Protein AF-A0A9D8IKM2-F1 (afdb_monomer)

Secondary structure (DSSP, 8-state):
----TT-SSPPPPSPSPEEETTEEE--HHHHHHHHHHH--HHHHHHHHHHHHTTSS-TTSGGGS-HHHHHHHHHHHH-TT-

Radius of gyration: 12.85 Å; Cα contacts (8 Å, |Δi|>4): 73; chains: 1; bounding box: 31×30×32 Å

Solvent-accessible surface area (backbone atoms only — not comparable to full-atom values): 5039 Å² total; per-residue (Å²): 136,86,77,61,96,83,39,88,55,80,70,70,68,75,68,77,62,42,81,54,100,91,38,82,40,66,48,66,69,59,51,51,48,42,28,48,39,65,57,44,72,72,33,46,50,53,51,49,52,37,35,76,73,64,79,44,60,93,82,49,37,87,78,42,66,69,71,37,17,52,50,49,47,47,45,72,79,43,77,88,116

Sequence (81 aa):
MLFKADDPEANPEVMPVEEVDGFHTLSLERLVRMKLNSFRLEDRVQALDMIGVGLVDASRPGRFPGVLADRLRSLLDNPGQ

Structure (mmCIF, N/CA/C/O backbone):
data_AF-A0A9D8IKM2-F1
#
_entry.id   AF-A0A9D8IKM2-F1
#
loop_
_atom_site.group_PDB
_atom_site.id
_atom_site.type_symbol
_atom_site.label_atom_id
_atom_site.label_alt_id
_atom_site.label_comp_id
_atom_site.label_asym_id
_atom_site.label_entity_id
_atom_site.label_seq_id
_atom_site.pdbx_PDB_ins_code
_atom_site.Cartn_x
_atom_site.Cartn_y
_atom_site.Cartn_z
_atom_site.occupancy
_atom_site.B_iso_or_equiv
_atom_site.auth_seq_id
_atom_site.auth_comp_id
_atom_site.auth_asym_id
_atom_site.auth_atom_id
_atom_site.pdbx_PDB_model_num
ATOM 1 N N . MET A 1 1 ? 16.602 6.002 -14.435 1.00 44.75 1 MET A N 1
ATOM 2 C CA . MET A 1 1 ? 16.083 5.054 -13.428 1.00 44.75 1 MET A CA 1
ATOM 3 C C . MET A 1 1 ? 16.771 5.326 -12.101 1.00 44.75 1 MET A C 1
ATOM 5 O O . MET A 1 1 ? 17.987 5.201 -12.033 1.00 44.75 1 MET A O 1
ATOM 9 N N . LEU A 1 2 ? 16.025 5.760 -11.085 1.00 48.41 2 LEU A N 1
ATOM 10 C CA . LEU A 1 2 ? 16.527 5.898 -9.715 1.00 48.41 2 LEU A CA 1
ATOM 11 C C . LEU A 1 2 ? 16.086 4.656 -8.938 1.00 48.41 2 LEU A C 1
ATOM 13 O O . LEU A 1 2 ? 14.933 4.556 -8.533 1.00 48.41 2 LEU A O 1
ATOM 17 N N . PHE A 1 3 ? 17.001 3.704 -8.789 1.00 57.19 3 PHE A N 1
ATOM 18 C CA . PHE A 1 3 ? 16.852 2.566 -7.888 1.00 57.19 3 PHE A CA 1
ATOM 19 C C . PHE A 1 3 ? 17.402 2.961 -6.515 1.00 57.19 3 PHE A C 1
ATOM 21 O O . PHE A 1 3 ? 18.473 3.571 -6.443 1.00 57.19 3 PHE A O 1
ATOM 28 N N . LYS A 1 4 ? 16.714 2.600 -5.429 1.00 62.88 4 LYS A N 1
ATOM 29 C CA . LYS A 1 4 ? 17.370 2.433 -4.125 1.00 62.88 4 LYS A CA 1
ATOM 30 C C . LYS A 1 4 ? 17.661 0.944 -3.947 1.00 62.88 4 LYS A C 1
ATOM 32 O O . LYS A 1 4 ? 16.862 0.118 -4.367 1.00 62.88 4 LYS A O 1
ATOM 37 N N . ALA A 1 5 ? 18.828 0.619 -3.393 1.00 62.09 5 ALA A N 1
ATOM 38 C CA . ALA A 1 5 ? 19.425 -0.721 -3.448 1.00 62.09 5 ALA A CA 1
ATOM 39 C C . ALA A 1 5 ? 18.571 -1.854 -2.837 1.00 62.09 5 ALA A C 1
ATOM 41 O O . ALA A 1 5 ? 18.819 -3.014 -3.147 1.00 62.09 5 ALA A O 1
ATOM 42 N N . ASP A 1 6 ? 17.564 -1.520 -2.026 1.00 75.31 6 ASP A N 1
ATOM 43 C CA . ASP A 1 6 ? 16.767 -2.483 -1.257 1.00 75.31 6 ASP A CA 1
ATOM 44 C C . ASP A 1 6 ? 15.354 -2.733 -1.831 1.00 75.31 6 ASP A C 1
ATOM 46 O O . ASP A 1 6 ? 14.585 -3.520 -1.270 1.00 75.31 6 ASP A O 1
ATOM 50 N N . ASP A 1 7 ? 14.983 -2.071 -2.934 1.00 82.00 7 ASP A N 1
ATOM 51 C CA . ASP A 1 7 ? 13.666 -2.248 -3.558 1.00 82.00 7 ASP A CA 1
ATOM 52 C C . ASP A 1 7 ? 13.637 -3.568 -4.381 1.00 82.00 7 ASP A C 1
ATOM 54 O O . ASP A 1 7 ? 14.551 -3.816 -5.173 1.00 82.00 7 ASP A O 1
ATOM 58 N N . PRO A 1 8 ? 12.608 -4.432 -4.240 1.00 83.75 8 PRO A N 1
ATOM 59 C CA . PRO A 1 8 ? 12.533 -5.719 -4.938 1.00 83.75 8 PRO A CA 1
ATOM 60 C C . PRO A 1 8 ? 12.296 -5.600 -6.449 1.00 83.75 8 PRO A C 1
ATOM 62 O O . PRO A 1 8 ? 12.594 -6.534 -7.192 1.00 83.75 8 PRO A O 1
ATOM 65 N N . GLU A 1 9 ? 11.756 -4.475 -6.916 1.00 85.44 9 GLU A N 1
ATOM 66 C CA . GLU A 1 9 ? 11.636 -4.152 -8.334 1.00 85.44 9 GLU A CA 1
ATOM 67 C C . GLU A 1 9 ? 11.953 -2.675 -8.606 1.00 85.44 9 GLU A C 1
ATOM 69 O O . GLU A 1 9 ? 12.015 -1.837 -7.701 1.00 85.44 9 GLU A O 1
ATOM 74 N N . ALA A 1 10 ? 12.135 -2.338 -9.887 1.00 83.75 10 ALA A N 1
ATOM 75 C CA . ALA A 1 10 ? 12.158 -0.946 -10.318 1.00 83.75 10 ALA A CA 1
ATOM 76 C C . ALA A 1 10 ? 10.879 -0.248 -9.842 1.00 83.75 10 ALA A C 1
ATOM 78 O O . ALA A 1 10 ? 9.787 -0.795 -10.007 1.00 83.75 10 ALA A O 1
ATOM 79 N N . ASN A 1 11 ? 11.002 0.962 -9.292 1.00 78.44 11 ASN A N 1
ATOM 80 C CA . ASN A 1 11 ? 9.820 1.727 -8.918 1.00 78.44 11 ASN A CA 1
ATOM 81 C C . ASN A 1 11 ? 8.916 1.896 -10.155 1.00 78.44 11 ASN A C 1
ATOM 83 O O . ASN A 1 11 ? 9.434 2.297 -11.204 1.00 78.44 11 ASN A O 1
ATOM 87 N N . PRO A 1 12 ? 7.610 1.576 -10.065 1.00 78.94 12 PRO A N 1
ATOM 88 C CA . PRO A 1 12 ? 6.695 1.757 -11.178 1.00 78.94 12 PRO A CA 1
ATOM 89 C C . PRO A 1 12 ? 6.801 3.161 -11.779 1.00 78.94 12 PRO A C 1
ATOM 91 O O . PRO A 1 12 ? 6.849 4.155 -11.053 1.00 78.94 12 PRO A O 1
ATOM 94 N N . GLU A 1 13 ? 6.816 3.233 -13.110 1.00 81.75 13 GLU A N 1
ATOM 95 C CA . GLU A 1 13 ? 6.683 4.502 -13.824 1.00 81.75 13 GLU A CA 1
ATOM 96 C C . GLU A 1 13 ? 5.366 5.181 -13.437 1.00 81.75 13 GLU A C 1
ATOM 98 O O . GLU A 1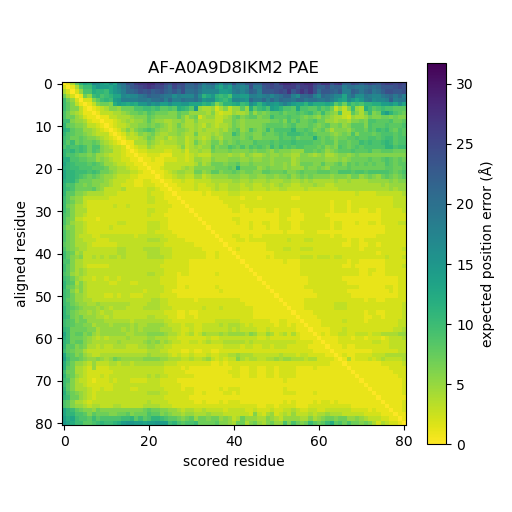 13 ? 4.352 4.514 -13.209 1.00 81.75 13 GLU A O 1
ATOM 103 N N . VAL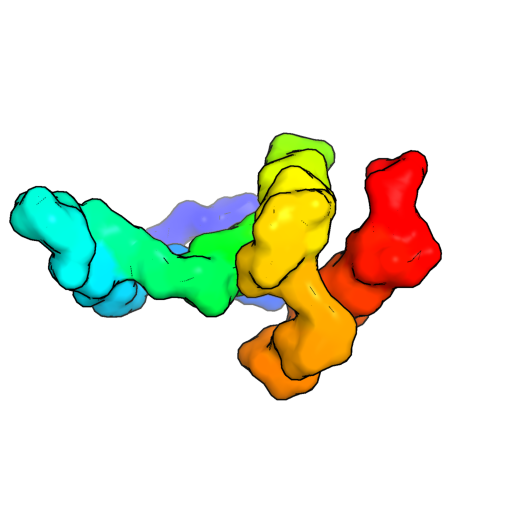 A 1 14 ? 5.368 6.516 -13.405 1.00 82.31 14 VAL A N 1
ATOM 104 C CA . VAL A 1 14 ? 4.157 7.307 -13.113 1.00 82.31 14 VAL A CA 1
ATOM 105 C C . VAL A 1 14 ? 3.118 7.146 -14.231 1.00 82.31 14 VAL A C 1
ATOM 107 O O . VAL A 1 14 ? 1.923 7.309 -14.014 1.00 82.31 14 VAL A O 1
ATOM 110 N N . MET A 1 15 ? 3.558 6.774 -15.431 1.00 84.50 15 MET A N 1
ATOM 111 C CA . MET A 1 15 ? 2.678 6.511 -16.563 1.00 84.50 15 MET A CA 1
ATOM 112 C C . MET A 1 15 ? 2.217 5.043 -16.609 1.00 84.50 15 MET A C 1
ATOM 114 O O . MET A 1 15 ? 2.996 4.137 -16.301 1.00 84.50 15 MET A O 1
ATOM 118 N N . PRO A 1 16 ? 0.986 4.774 -17.087 1.00 86.19 16 PRO A N 1
ATOM 119 C CA . PRO A 1 16 ? -0.065 5.730 -17.446 1.00 86.19 16 PRO A CA 1
ATOM 120 C C . PRO A 1 16 ? -0.732 6.392 -16.230 1.00 86.19 16 PRO A C 1
ATOM 122 O O . PRO A 1 16 ? -0.846 5.782 -15.162 1.00 86.19 16 PRO A O 1
ATOM 125 N N . VAL A 1 17 ? -1.202 7.619 -16.454 1.00 90.81 17 VAL A N 1
ATOM 126 C CA . VAL A 1 17 ? -2.042 8.393 -15.533 1.00 90.81 17 VAL A CA 1
ATOM 127 C C . VAL A 1 17 ? -3.524 8.198 -15.861 1.00 90.81 17 VAL A C 1
ATOM 129 O O . VAL A 1 17 ? -3.883 7.935 -17.008 1.00 90.81 17 VAL A O 1
ATOM 132 N N . GLU A 1 18 ? -4.371 8.335 -14.851 1.00 93.31 18 GLU A N 1
ATOM 133 C CA . GLU A 1 18 ? -5.827 8.417 -14.954 1.00 93.31 18 GLU A CA 1
ATOM 134 C C . GLU A 1 18 ? -6.250 9.886 -14.853 1.00 93.31 18 GLU A C 1
ATOM 136 O O . GLU A 1 18 ? -5.657 10.644 -14.086 1.00 93.31 18 GLU A O 1
ATOM 141 N N . GLU A 1 19 ? -7.261 10.299 -15.617 1.00 93.81 19 GLU A N 1
ATOM 142 C CA . GLU A 1 19 ? -7.850 11.636 -15.502 1.00 93.81 19 GLU A CA 1
ATOM 143 C C . GLU A 1 19 ? -9.081 11.578 -14.591 1.00 93.81 19 GLU A C 1
ATOM 145 O O . GLU A 1 19 ? -10.014 10.814 -14.842 1.00 93.81 19 GLU A O 1
ATOM 150 N N . VAL A 1 20 ? -9.077 12.376 -13.525 1.00 92.25 20 VAL A N 1
ATOM 151 C CA . VAL A 1 20 ? -10.174 12.486 -12.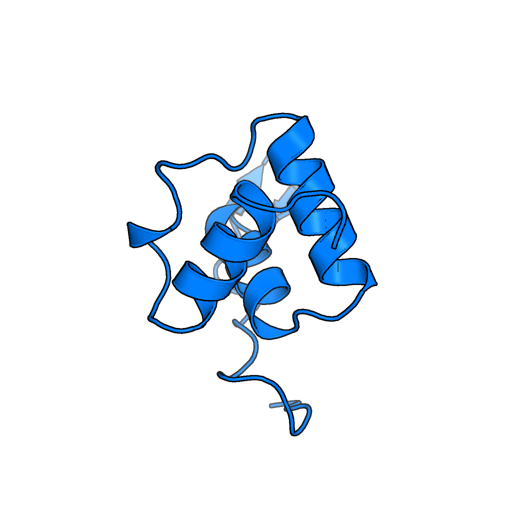557 1.00 92.25 20 VAL A CA 1
ATOM 152 C C . VAL A 1 20 ? -10.404 13.965 -12.279 1.00 92.25 20 VAL A C 1
ATOM 154 O O . VAL A 1 20 ? -9.486 14.659 -11.849 1.00 92.25 20 VAL A O 1
ATOM 157 N N . ASP A 1 21 ? -11.611 14.460 -12.559 1.00 93.12 21 ASP A N 1
ATOM 158 C CA . ASP A 1 21 ? -12.006 15.865 -12.364 1.00 93.12 21 ASP A CA 1
ATOM 159 C C . ASP A 1 21 ? -11.032 16.892 -12.983 1.00 93.12 21 ASP A C 1
ATOM 161 O O . ASP A 1 21 ? -10.801 17.970 -12.436 1.00 93.12 21 ASP A O 1
ATOM 165 N N . GLY A 1 22 ? -10.437 16.556 -14.136 1.00 93.38 22 GLY A N 1
ATOM 166 C CA . GLY A 1 22 ? -9.457 17.397 -14.834 1.00 93.38 22 GLY A CA 1
ATOM 167 C C . GLY A 1 22 ? -8.032 17.335 -14.266 1.00 93.38 22 GLY A C 1
ATOM 168 O O . GLY A 1 22 ? -7.167 18.098 -14.696 1.00 93.38 22 GLY A O 1
ATOM 169 N N . PHE A 1 23 ? -7.765 16.430 -13.321 1.00 92.38 23 PHE A N 1
A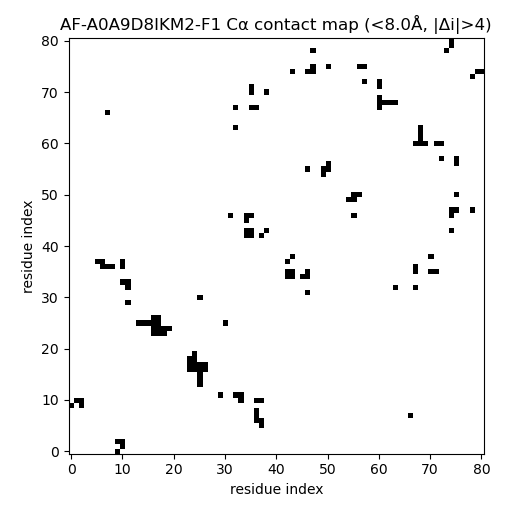TOM 170 C CA . PHE A 1 23 ? -6.435 16.166 -12.776 1.00 92.38 23 PHE A CA 1
ATOM 171 C C . PHE A 1 23 ? -5.897 14.822 -13.254 1.00 92.38 23 PHE A C 1
ATOM 173 O O . PHE A 1 23 ? -6.618 13.829 -13.304 1.00 92.38 23 PHE A O 1
ATOM 180 N N . HIS A 1 24 ? -4.595 14.768 -13.532 1.00 93.81 24 HIS A N 1
ATOM 181 C CA . HIS A 1 24 ? -3.897 13.507 -13.759 1.00 93.81 24 HIS A CA 1
ATOM 182 C C . HIS A 1 24 ? -3.454 12.897 -12.430 1.00 93.81 24 HIS A C 1
ATOM 184 O O . HIS A 1 24 ? -2.733 13.529 -11.656 1.00 93.81 24 HIS A O 1
ATOM 190 N N . THR A 1 25 ? -3.848 11.652 -12.190 1.00 92.44 25 THR A N 1
ATOM 191 C CA . THR A 1 25 ? -3.512 10.890 -10.988 1.00 92.44 25 THR A CA 1
ATOM 192 C C . THR A 1 25 ? -3.035 9.481 -11.330 1.00 92.44 25 THR A C 1
ATOM 194 O O . THR A 1 25 ? -3.126 9.020 -12.466 1.00 92.44 25 THR A O 1
ATOM 197 N N . LEU A 1 26 ? -2.479 8.784 -10.345 1.00 92.56 26 LEU A N 1
ATOM 198 C CA . LEU A 1 26 ? -2.140 7.372 -10.460 1.00 92.56 26 LEU A CA 1
ATOM 199 C C . LEU A 1 26 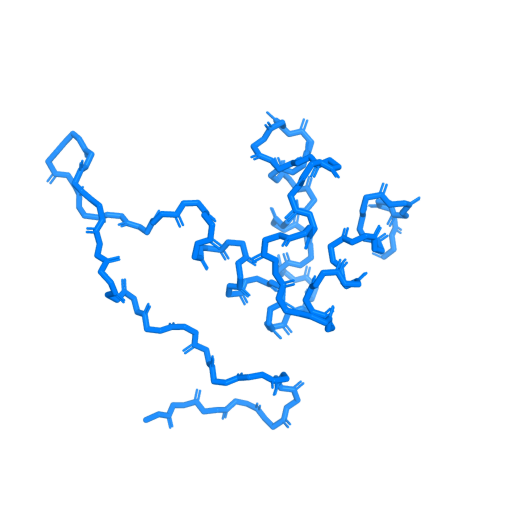? -3.356 6.514 -10.130 1.00 92.56 26 LEU A C 1
ATOM 201 O O . LEU A 1 26 ? -4.058 6.781 -9.156 1.00 92.56 26 LEU A O 1
ATOM 205 N N . SER A 1 27 ? -3.509 5.404 -10.854 1.00 92.56 27 SER A N 1
ATOM 206 C CA . SER A 1 27 ? -4.417 4.337 -10.431 1.00 92.56 27 SER A CA 1
ATOM 207 C C . SER A 1 27 ? -4.060 3.877 -9.014 1.00 92.56 27 SER A C 1
ATOM 209 O O . SER A 1 27 ? -2.870 3.718 -8.701 1.00 92.56 27 SER A O 1
ATOM 211 N N . LEU A 1 28 ? -5.068 3.562 -8.199 1.00 93.62 28 LEU A N 1
ATOM 212 C CA . LEU A 1 28 ? -4.869 3.042 -6.843 1.00 93.62 28 LEU A CA 1
ATOM 213 C C . LEU A 1 28 ? -3.933 1.823 -6.821 1.00 93.62 28 LEU A C 1
ATOM 215 O O . LEU A 1 28 ? -3.044 1.736 -5.981 1.00 93.62 28 LEU A O 1
ATOM 219 N N . GLU A 1 29 ? -4.089 0.898 -7.769 1.00 92.88 29 GLU A N 1
ATOM 220 C CA . GLU A 1 29 ? -3.268 -0.316 -7.842 1.00 92.88 29 GLU A CA 1
ATOM 221 C C . GLU A 1 29 ? -1.779 0.003 -8.048 1.00 92.88 29 GLU A C 1
ATOM 223 O O . GLU A 1 29 ? -0.921 -0.558 -7.363 1.00 92.88 29 GLU A O 1
ATOM 228 N N . ARG A 1 30 ? -1.463 0.961 -8.930 1.00 93.00 30 ARG A N 1
ATOM 229 C CA . ARG A 1 30 ? -0.089 1.434 -9.155 1.00 93.00 30 ARG A CA 1
ATOM 230 C C . ARG A 1 30 ? 0.475 2.133 -7.923 1.00 93.00 30 ARG A C 1
ATOM 232 O O . ARG A 1 30 ? 1.610 1.847 -7.550 1.00 93.00 30 ARG A O 1
ATOM 239 N N . LEU A 1 31 ? -0.312 2.988 -7.268 1.00 94.69 31 LEU A N 1
ATOM 240 C CA . LEU A 1 31 ? 0.113 3.650 -6.035 1.00 94.69 31 LEU A CA 1
ATOM 241 C C . LEU A 1 31 ? 0.446 2.619 -4.948 1.00 94.69 31 LEU A C 1
ATOM 243 O O . LEU A 1 31 ? 1.533 2.663 -4.376 1.00 94.69 31 LEU A O 1
ATOM 247 N N . VAL A 1 32 ? -0.435 1.643 -4.718 1.00 95.56 32 VAL A N 1
ATOM 248 C CA . VAL A 1 32 ? -0.211 0.565 -3.743 1.00 95.56 32 VAL A CA 1
ATOM 249 C C . VAL A 1 32 ? 1.034 -0.247 -4.103 1.00 95.56 32 VAL A C 1
ATOM 251 O O . VAL A 1 32 ? 1.852 -0.515 -3.227 1.00 95.56 32 VAL A O 1
ATOM 254 N N . ARG A 1 33 ? 1.252 -0.567 -5.385 1.00 95.31 33 ARG A N 1
ATOM 255 C CA . ARG A 1 33 ? 2.470 -1.255 -5.844 1.00 95.31 33 ARG A CA 1
ATOM 256 C C . ARG A 1 33 ? 3.740 -0.477 -5.498 1.00 95.31 33 ARG A C 1
ATOM 258 O O . ARG A 1 33 ? 4.673 -1.068 -4.967 1.00 95.31 33 ARG A O 1
ATOM 265 N N . MET A 1 34 ? 3.766 0.836 -5.737 1.00 94.12 34 MET A N 1
ATOM 266 C CA . MET A 1 34 ? 4.909 1.693 -5.385 1.00 94.12 34 MET A CA 1
ATOM 267 C C . MET A 1 34 ? 5.185 1.670 -3.875 1.00 94.12 34 MET A C 1
ATOM 269 O O . MET A 1 34 ? 6.337 1.538 -3.456 1.00 94.12 34 MET A O 1
ATOM 273 N N . LYS A 1 35 ? 4.129 1.740 -3.052 1.00 95.56 35 LYS A N 1
ATOM 274 C CA . LYS A 1 35 ? 4.236 1.673 -1.586 1.00 95.56 35 LYS A CA 1
ATOM 275 C C . LYS A 1 35 ? 4.750 0.327 -1.101 1.00 95.56 35 LYS A C 1
ATOM 277 O O . LYS A 1 35 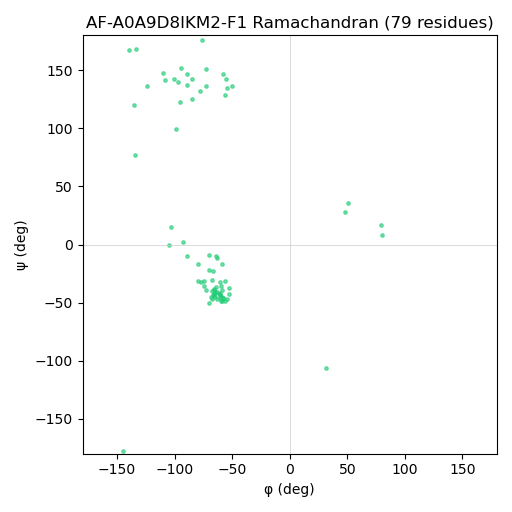? 5.673 0.281 -0.291 1.00 95.56 35 LYS A O 1
ATOM 282 N N . LEU A 1 36 ? 4.225 -0.763 -1.648 1.00 96.25 36 LEU A N 1
ATOM 283 C CA . LEU A 1 36 ? 4.685 -2.111 -1.334 1.00 96.25 36 LEU A CA 1
ATOM 284 C C . LEU A 1 36 ? 6.105 -2.369 -1.832 1.00 96.25 36 LEU A C 1
ATOM 286 O O . LEU A 1 36 ? 6.808 -3.152 -1.206 1.00 96.25 36 LEU A O 1
ATOM 290 N N . ASN A 1 37 ? 6.538 -1.744 -2.928 1.00 95.00 37 ASN A N 1
ATOM 291 C CA . ASN A 1 37 ? 7.896 -1.886 -3.449 1.00 95.00 37 ASN A CA 1
ATOM 292 C C . ASN A 1 37 ? 8.916 -1.200 -2.530 1.00 95.00 37 ASN A C 1
ATOM 294 O O . ASN A 1 37 ? 9.871 -1.826 -2.081 1.00 95.00 37 ASN A O 1
ATOM 298 N N . SER A 1 38 ? 8.652 0.053 -2.169 1.00 93.69 38 SER A N 1
ATOM 299 C CA . SER A 1 38 ? 9.508 0.838 -1.276 1.00 93.69 38 SER A CA 1
ATOM 300 C C . SER A 1 38 ? 9.513 0.310 0.167 1.00 93.69 38 SER A C 1
ATOM 302 O O . SER A 1 38 ? 10.563 0.177 0.791 1.00 93.69 38 SER A O 1
ATOM 304 N N . PHE A 1 39 ? 8.327 -0.001 0.698 1.00 94.19 39 PHE A N 1
ATOM 305 C CA . PHE A 1 39 ? 8.077 -0.631 2.000 1.00 94.19 39 PHE A CA 1
ATOM 306 C C . PHE A 1 39 ? 8.818 -0.030 3.208 1.00 94.19 39 PHE A C 1
ATOM 308 O O . PHE A 1 39 ? 9.078 -0.706 4.207 1.00 94.19 39 PHE A O 1
ATOM 315 N N . ARG A 1 40 ? 9.138 1.266 3.152 1.00 93.12 40 ARG A N 1
ATOM 316 C CA . ARG A 1 40 ? 9.681 2.017 4.289 1.00 93.12 40 ARG A CA 1
ATOM 317 C C . ARG A 1 40 ? 8.565 2.330 5.286 1.00 93.12 40 ARG A C 1
ATOM 319 O O . ARG A 1 40 ? 7.405 1.992 5.070 1.00 93.12 40 ARG A O 1
ATOM 326 N N . LEU A 1 41 ? 8.905 2.936 6.425 1.00 94.94 41 LEU A N 1
ATOM 327 C CA . LEU A 1 41 ? 7.909 3.255 7.458 1.00 94.94 41 LEU A CA 1
ATOM 328 C C . LEU A 1 41 ? 6.759 4.117 6.908 1.00 94.94 41 LEU A C 1
ATOM 330 O O . LEU A 1 41 ? 5.604 3.757 7.087 1.00 94.94 41 LEU A O 1
ATOM 334 N N . GLU A 1 42 ? 7.073 5.193 6.183 1.00 94.62 42 GLU A N 1
ATOM 335 C CA . GLU A 1 42 ? 6.065 6.078 5.580 1.00 94.62 42 GLU A CA 1
A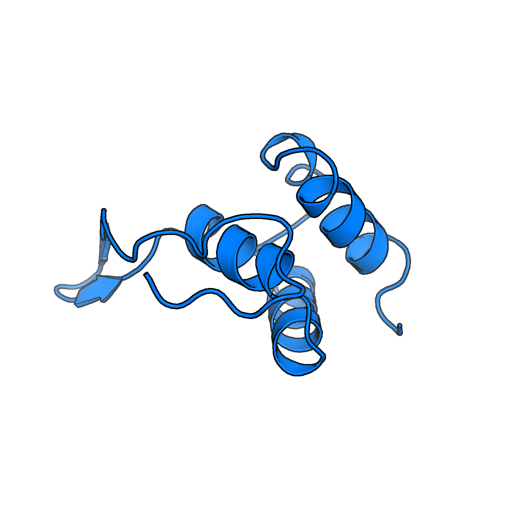TOM 336 C C . GLU A 1 42 ? 5.131 5.342 4.608 1.00 94.62 42 GLU A C 1
ATOM 338 O O . GLU A 1 42 ? 3.924 5.569 4.614 1.00 94.62 42 GLU A O 1
ATOM 343 N N . ASP A 1 43 ? 5.669 4.411 3.815 1.00 96.12 43 ASP A N 1
ATOM 344 C CA . ASP A 1 43 ? 4.880 3.672 2.834 1.00 96.12 43 ASP A CA 1
ATOM 345 C C . ASP A 1 43 ? 3.988 2.620 3.491 1.00 96.12 43 ASP A C 1
ATOM 347 O O . ASP A 1 43 ? 2.862 2.407 3.046 1.00 96.12 43 ASP A O 1
ATOM 351 N N . ARG A 1 44 ? 4.476 1.984 4.565 1.00 97.06 44 ARG A N 1
ATOM 352 C CA . ARG A 1 44 ? 3.685 1.058 5.383 1.00 97.06 44 ARG A CA 1
ATOM 353 C C . ARG A 1 44 ? 2.522 1.783 6.049 1.00 97.06 44 ARG A C 1
ATOM 355 O O . ARG A 1 44 ? 1.399 1.310 5.938 1.00 97.06 44 ARG A O 1
ATOM 362 N N . VAL A 1 45 ? 2.770 2.948 6.654 1.00 97.56 45 VAL A N 1
ATOM 363 C CA . VAL A 1 45 ? 1.714 3.781 7.257 1.00 97.56 45 VAL A CA 1
ATOM 364 C C . VAL A 1 45 ? 0.668 4.166 6.211 1.00 97.56 45 VAL A C 1
ATOM 366 O O . VAL A 1 45 ? -0.511 3.914 6.416 1.00 97.56 45 VAL A O 1
ATOM 369 N N . GLN A 1 46 ? 1.081 4.657 5.041 1.00 97.19 46 GLN A N 1
ATOM 370 C CA . GLN A 1 46 ? 0.137 5.026 3.978 1.00 97.19 46 GLN A CA 1
ATOM 371 C C . GLN A 1 46 ? -0.659 3.827 3.437 1.00 97.19 46 GLN A C 1
ATOM 373 O O . GLN A 1 46 ? -1.840 3.962 3.119 1.00 97.19 46 GLN A O 1
ATOM 378 N N . ALA A 1 47 ? -0.038 2.648 3.327 1.00 97.44 47 ALA A N 1
ATOM 379 C CA . ALA A 1 47 ? -0.732 1.410 2.971 1.00 97.44 47 ALA A CA 1
ATOM 380 C C . ALA A 1 47 ? -1.756 0.994 4.038 1.00 97.44 47 ALA A C 1
ATOM 382 O O . ALA A 1 47 ? -2.868 0.604 3.685 1.00 97.44 47 ALA A O 1
ATOM 383 N N . LEU A 1 48 ? -1.415 1.125 5.321 1.00 98.19 48 LEU A N 1
ATOM 384 C CA . LEU A 1 48 ? -2.330 0.869 6.434 1.00 98.19 48 LEU A CA 1
ATOM 385 C C . LEU A 1 48 ? -3.487 1.868 6.463 1.00 98.19 48 LEU A C 1
ATOM 387 O O . LEU A 1 48 ? -4.622 1.450 6.669 1.00 98.19 48 LEU A O 1
ATOM 391 N N . ASP A 1 49 ? -3.242 3.146 6.173 1.00 97.75 49 ASP A N 1
ATOM 392 C CA . ASP A 1 49 ? -4.300 4.154 6.060 1.00 97.75 49 ASP A CA 1
ATOM 393 C C . ASP A 1 49 ? -5.284 3.785 4.942 1.00 97.75 49 ASP A C 1
ATOM 395 O O . ASP A 1 49 ? -6.495 3.777 5.158 1.00 97.75 49 ASP A O 1
ATOM 399 N N . MET A 1 50 ? -4.774 3.395 3.764 1.00 97.81 50 MET A N 1
ATOM 400 C CA . MET A 1 50 ? -5.598 2.913 2.646 1.00 97.81 50 MET A CA 1
ATOM 401 C C . MET A 1 50 ? -6.423 1.668 3.011 1.00 97.81 50 MET A C 1
ATOM 403 O O . MET A 1 50 ? -7.559 1.540 2.551 1.00 97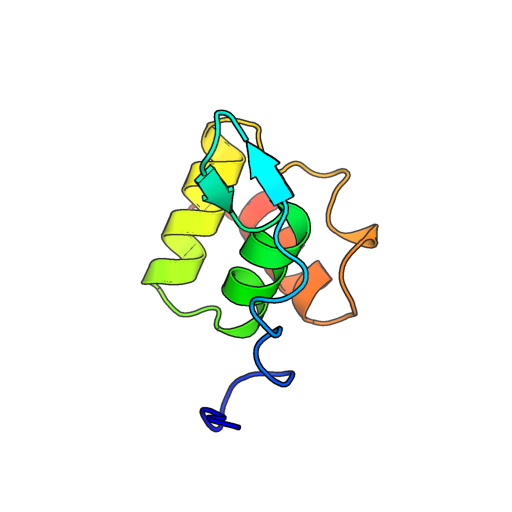.81 50 MET A O 1
ATOM 407 N N . ILE A 1 51 ? -5.880 0.763 3.832 1.00 97.69 51 ILE A N 1
ATOM 408 C CA . ILE A 1 51 ? -6.617 -0.390 4.372 1.00 97.69 51 ILE A CA 1
ATOM 409 C C . ILE A 1 51 ? -7.700 0.078 5.351 1.00 97.69 51 ILE A C 1
ATOM 411 O O . ILE A 1 51 ? -8.853 -0.332 5.237 1.00 97.69 51 ILE A O 1
ATOM 415 N N . GLY A 1 52 ? -7.356 0.975 6.277 1.00 97.19 52 GLY A N 1
ATOM 416 C CA . GLY A 1 52 ? -8.256 1.483 7.312 1.00 97.19 52 GLY A CA 1
ATOM 417 C C . GLY A 1 52 ? -9.486 2.201 6.758 1.00 97.19 52 GLY A C 1
ATOM 418 O O . GLY A 1 52 ? -10.562 2.106 7.345 1.00 97.19 52 GLY A O 1
ATOM 419 N N . VAL A 1 53 ? -9.356 2.863 5.603 1.00 97.50 53 VAL A N 1
ATOM 420 C CA . VAL A 1 53 ? -10.486 3.497 4.898 1.00 97.50 53 VAL A CA 1
ATOM 421 C C . VAL A 1 53 ? -11.154 2.596 3.846 1.00 97.50 53 VAL A C 1
ATOM 423 O O . VAL A 1 53 ? -12.081 3.035 3.170 1.00 97.50 53 VAL A O 1
ATOM 426 N N . GLY A 1 54 ? -10.704 1.347 3.686 1.00 96.38 54 GLY A N 1
ATOM 427 C CA . GLY A 1 54 ? -11.319 0.357 2.794 1.00 96.38 54 GLY A CA 1
ATOM 428 C C . GLY A 1 54 ? -10.978 0.494 1.304 1.00 96.38 54 GLY A C 1
ATOM 429 O O . GLY A 1 54 ? -11.663 -0.088 0.466 1.00 96.38 54 GLY A O 1
ATOM 430 N N . LEU A 1 55 ? -9.927 1.236 0.941 1.00 96.62 55 LEU A N 1
ATOM 431 C CA . LEU A 1 55 ? -9.445 1.295 -0.448 1.00 96.62 55 LEU A CA 1
ATOM 432 C C . LEU A 1 55 ? -8.703 0.005 -0.842 1.00 96.62 55 LEU A C 1
ATOM 434 O O . LEU A 1 55 ? -8.733 -0.419 -2.004 1.00 96.62 55 LEU A O 1
ATOM 438 N N . VAL A 1 56 ? -8.046 -0.629 0.131 1.00 97.06 56 VAL A N 1
ATOM 439 C CA . VAL A 1 56 ? -7.303 -1.886 -0.013 1.00 97.06 56 VAL A CA 1
ATOM 440 C C . VAL A 1 56 ? -7.834 -2.908 0.989 1.00 97.06 56 VAL A C 1
ATOM 442 O O . VAL A 1 56 ? -8.048 -2.585 2.150 1.00 97.06 56 VAL A O 1
ATOM 445 N N . ASP A 1 57 ? -8.021 -4.152 0.551 1.00 96.06 57 ASP A N 1
ATOM 446 C CA . ASP A 1 57 ? -8.565 -5.235 1.373 1.00 96.06 57 ASP A CA 1
ATOM 447 C C . ASP A 1 57 ? -7.921 -6.596 1.036 1.00 96.06 57 ASP A C 1
ATOM 449 O O . ASP A 1 57 ? -7.042 -6.709 0.173 1.00 96.06 57 ASP A O 1
ATOM 453 N N . ALA A 1 58 ? -8.388 -7.653 1.704 1.00 95.94 58 ALA A N 1
ATOM 454 C CA . ALA A 1 58 ? -7.891 -9.020 1.554 1.00 95.94 58 ALA A CA 1
ATOM 455 C C . ALA A 1 58 ? -8.076 -9.634 0.150 1.00 95.94 58 ALA A C 1
ATOM 457 O O . ALA A 1 58 ? -7.470 -10.665 -0.140 1.00 95.94 58 ALA A O 1
ATOM 458 N N . SER A 1 59 ? -8.855 -9.022 -0.750 1.00 95.56 59 SER A N 1
ATOM 459 C CA . SER A 1 59 ? -8.987 -9.481 -2.141 1.00 95.56 59 SER A CA 1
ATOM 460 C C . SER A 1 59 ? -7.814 -9.045 -3.031 1.00 95.56 59 SER A C 1
ATOM 462 O O . SER A 1 59 ? -7.601 -9.596 -4.114 1.00 95.56 59 SER A O 1
ATOM 464 N N . ARG A 1 60 ? -7.031 -8.054 -2.587 1.00 92.38 60 ARG A N 1
ATOM 465 C CA . ARG A 1 60 ? -5.989 -7.391 -3.384 1.00 92.38 60 ARG A CA 1
ATOM 466 C C . ARG A 1 60 ? -4.650 -8.132 -3.513 1.00 92.38 60 ARG A C 1
ATOM 468 O O . ARG A 1 60 ? -4.047 -7.969 -4.573 1.00 92.38 60 ARG A O 1
ATOM 475 N N . PRO A 1 61 ? -4.153 -8.944 -2.550 1.00 94.50 61 PRO A N 1
ATOM 476 C CA . PRO A 1 61 ? -2.822 -9.557 -2.646 1.00 94.50 61 PRO A CA 1
ATOM 477 C C . PRO A 1 61 ? -2.559 -10.329 -3.941 1.00 94.50 61 PRO A C 1
ATOM 479 O O . PRO A 1 61 ? -1.468 -10.232 -4.489 1.00 94.50 61 PRO A O 1
ATOM 482 N N . GLY A 1 62 ? -3.560 -11.030 -4.486 1.00 94.50 62 GLY A N 1
ATOM 483 C CA . GLY A 1 62 ? -3.419 -11.788 -5.736 1.00 94.50 62 GLY A CA 1
ATOM 484 C C . GLY A 1 62 ? -3.127 -10.940 -6.984 1.00 94.50 62 GLY A C 1
ATOM 485 O O . GLY A 1 62 ? -2.810 -11.500 -8.028 1.00 94.50 62 GLY A O 1
ATOM 486 N N . ARG A 1 63 ? -3.224 -9.607 -6.891 1.00 94.06 63 ARG A N 1
ATOM 487 C CA . ARG A 1 63 ? -2.902 -8.670 -7.979 1.00 94.06 63 ARG A CA 1
ATOM 488 C C . ARG A 1 63 ? -1.440 -8.227 -7.994 1.00 94.06 63 ARG A C 1
ATOM 490 O O . ARG A 1 63 ? -1.012 -7.586 -8.950 1.00 94.06 63 ARG A O 1
ATOM 497 N N . PHE A 1 64 ? -0.678 -8.550 -6.951 1.00 95.38 64 PHE A N 1
ATOM 498 C CA . PHE A 1 64 ? 0.715 -8.142 -6.817 1.00 95.38 64 PHE A CA 1
ATOM 499 C C . PHE A 1 64 ? 1.663 -9.342 -6.960 1.00 95.38 64 PHE A C 1
ATOM 501 O O . PHE A 1 64 ? 1.316 -10.461 -6.580 1.00 95.38 64 PHE A O 1
ATOM 508 N N . PRO A 1 65 ? 2.873 -9.145 -7.509 1.00 93.12 65 PRO A N 1
ATOM 509 C CA . PRO A 1 65 ? 3.853 -10.216 -7.633 1.00 93.12 65 PRO A CA 1
ATOM 510 C C . PRO A 1 65 ? 4.468 -10.574 -6.273 1.00 93.12 65 PRO A C 1
ATOM 512 O O . PRO A 1 65 ? 4.865 -9.685 -5.522 1.00 93.12 65 PRO A O 1
ATOM 515 N N . GLY A 1 66 ? 4.597 -11.879 -5.999 1.00 94.69 66 GLY A N 1
ATOM 516 C CA . GLY A 1 66 ? 5.407 -12.483 -4.926 1.00 94.69 66 GLY A CA 1
ATOM 517 C C . GLY A 1 66 ? 5.554 -11.639 -3.657 1.00 94.69 66 GLY A C 1
ATOM 518 O O . GLY A 1 66 ? 4.604 -11.466 -2.899 1.00 94.69 66 GLY A O 1
ATOM 519 N N . VAL A 1 67 ? 6.748 -11.067 -3.472 1.00 96.12 67 VAL A N 1
ATOM 520 C CA . VAL A 1 67 ? 7.120 -10.284 -2.283 1.00 96.12 67 VAL A CA 1
ATOM 521 C C . VAL A 1 67 ? 6.189 -9.101 -2.001 1.00 96.12 67 VAL A C 1
ATOM 523 O O . VAL A 1 67 ? 5.975 -8.761 -0.842 1.00 96.12 67 VAL A O 1
ATOM 526 N N . LEU A 1 68 ? 5.598 -8.480 -3.024 1.00 97.44 68 LEU A N 1
ATOM 527 C CA . LEU A 1 68 ? 4.650 -7.382 -2.829 1.00 97.44 68 LEU A CA 1
ATOM 528 C C . LEU A 1 68 ? 3.315 -7.896 -2.282 1.00 97.44 68 LEU A C 1
ATOM 530 O O . LEU A 1 68 ? 2.740 -7.277 -1.388 1.00 97.44 68 LEU A O 1
ATOM 534 N N . ALA A 1 69 ? 2.848 -9.050 -2.769 1.00 97.69 69 ALA A N 1
ATOM 535 C CA . ALA A 1 69 ? 1.665 -9.709 -2.221 1.00 97.69 69 ALA A CA 1
ATOM 536 C C . ALA A 1 69 ? 1.891 -10.128 -0.763 1.00 97.69 69 ALA A C 1
ATOM 538 O O . ALA A 1 69 ? 1.008 -9.931 0.069 1.00 97.69 69 ALA A O 1
ATOM 539 N N . ASP A 1 70 ? 3.077 -10.648 -0.444 1.00 97.81 70 ASP A N 1
ATOM 540 C CA . ASP A 1 70 ? 3.436 -11.055 0.917 1.00 97.81 70 ASP A CA 1
ATOM 541 C C . ASP A 1 70 ? 3.555 -9.857 1.864 1.00 97.81 70 ASP A C 1
ATOM 543 O O . ASP A 1 70 ? 3.057 -9.901 2.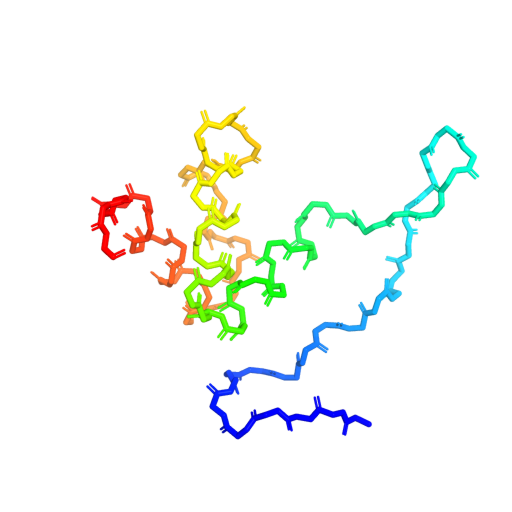987 1.00 97.81 70 ASP A O 1
ATOM 547 N N . ARG A 1 71 ? 4.125 -8.742 1.394 1.00 97.56 71 ARG A N 1
ATOM 548 C CA . ARG A 1 71 ? 4.143 -7.467 2.124 1.00 97.56 71 ARG A CA 1
ATOM 549 C C . ARG A 1 71 ? 2.731 -6.961 2.416 1.00 97.56 71 ARG A C 1
ATOM 551 O O . ARG A 1 71 ? 2.460 -6.554 3.543 1.00 97.56 71 ARG A O 1
ATOM 558 N N . LEU A 1 72 ? 1.822 -7.026 1.440 1.00 98.00 72 LEU A N 1
ATOM 559 C CA . LEU A 1 72 ? 0.430 -6.627 1.651 1.00 98.00 72 LEU A CA 1
ATOM 560 C C . LEU A 1 72 ? -0.291 -7.554 2.640 1.00 98.00 72 LEU A C 1
ATOM 562 O O . LEU A 1 72 ? -0.990 -7.061 3.521 1.00 98.00 72 LEU A O 1
ATOM 566 N N . ARG A 1 73 ? -0.092 -8.875 2.537 1.00 97.88 73 ARG A N 1
ATOM 567 C CA . ARG A 1 73 ? -0.613 -9.840 3.523 1.00 97.88 73 ARG A CA 1
ATOM 568 C C . ARG A 1 73 ? -0.104 -9.528 4.923 1.00 97.88 73 ARG A C 1
ATOM 570 O O . ARG A 1 73 ? -0.908 -9.444 5.838 1.00 97.88 73 ARG A O 1
ATOM 577 N N . SER A 1 74 ? 1.194 -9.251 5.070 1.00 97.81 74 SER A N 1
ATOM 578 C CA . SER A 1 74 ? 1.772 -8.882 6.365 1.00 97.81 74 SER A CA 1
ATOM 579 C C . SER A 1 74 ? 1.042 -7.696 6.996 1.00 97.81 74 SER A C 1
ATOM 581 O O . SER A 1 74 ? 0.706 -7.758 8.175 1.00 97.81 74 SER A O 1
ATOM 583 N N . LEU A 1 75 ? 0.779 -6.630 6.230 1.00 97.88 75 LEU A N 1
ATOM 584 C CA . LEU A 1 75 ? 0.081 -5.438 6.729 1.00 97.88 75 LEU A CA 1
ATOM 585 C C . LEU A 1 75 ? -1.379 -5.719 7.110 1.00 97.88 75 LEU A C 1
ATOM 587 O O . LEU A 1 75 ? -1.855 -5.181 8.105 1.00 97.88 75 LEU A O 1
ATOM 591 N N . LEU A 1 76 ? -2.074 -6.559 6.337 1.00 97.56 76 LEU A N 1
ATOM 592 C CA . LEU A 1 76 ? -3.452 -6.971 6.625 1.00 97.56 76 LEU A CA 1
ATOM 593 C C . LEU A 1 76 ? -3.535 -7.831 7.894 1.00 97.56 76 LEU A C 1
ATOM 595 O O . LEU A 1 76 ? -4.421 -7.620 8.718 1.00 97.56 76 LEU A O 1
ATOM 599 N N . ASP A 1 77 ? -2.605 -8.772 8.053 1.00 97.81 77 ASP A N 1
ATOM 600 C CA . ASP A 1 77 ? -2.586 -9.713 9.175 1.00 97.81 77 ASP A CA 1
ATOM 601 C C . ASP A 1 77 ? -2.064 -9.054 10.464 1.00 97.81 77 ASP A C 1
ATOM 603 O O . ASP A 1 77 ? -2.499 -9.395 11.563 1.00 97.81 77 ASP A O 1
ATOM 607 N N . ASN A 1 78 ? -1.138 -8.095 10.336 1.00 95.81 78 ASN A N 1
ATOM 608 C CA . ASN A 1 78 ? -0.470 -7.420 11.450 1.00 95.81 78 ASN A CA 1
ATOM 609 C C . ASN A 1 78 ? -0.430 -5.896 11.231 1.00 95.81 78 ASN A C 1
ATOM 611 O O . ASN A 1 78 ? 0.625 -5.343 10.897 1.00 95.81 78 ASN A O 1
ATOM 615 N N . PRO A 1 79 ? -1.549 -5.183 11.446 1.00 91.38 79 PRO A N 1
ATOM 616 C CA . PRO A 1 79 ? -1.634 -3.749 11.172 1.00 91.38 79 PRO A CA 1
ATOM 617 C C . PRO A 1 79 ? -0.824 -2.854 12.130 1.00 91.38 79 PRO A C 1
ATOM 619 O O . PRO A 1 79 ? -0.704 -1.660 11.883 1.00 91.38 79 PRO A O 1
ATOM 622 N N . GLY A 1 80 ? -0.265 -3.400 13.218 1.00 87.81 80 GLY A N 1
ATOM 623 C CA . GLY A 1 80 ? 0.526 -2.660 14.216 1.00 87.81 80 GLY A CA 1
ATOM 624 C C . GLY A 1 80 ? 2.050 -2.838 14.128 1.00 87.81 80 GLY A C 1
ATOM 625 O O . GLY A 1 80 ? 2.727 -2.564 15.117 1.00 87.81 80 GLY A O 1
ATOM 626 N N . GLN A 1 81 ? 2.569 -3.369 13.013 1.00 83.00 81 GLN A N 1
ATOM 627 C CA . GLN A 1 81 ? 3.995 -3.700 12.819 1.00 83.00 81 GLN A CA 1
ATOM 628 C C . GLN A 1 81 ? 4.896 -2.515 12.432 1.00 83.00 81 GLN A C 1
ATOM 630 O O . GLN A 1 81 ? 4.380 -1.506 11.903 1.00 83.00 81 GLN A O 1
#

Foldseek 3Di:
DDDDPQFPDDQDDQPPFDADPNDTHRDPLSLLQNLLRVVDPVSLVVLLVCVVVPVDDPVNLVVDPDSSSVSNVCCRVPVPD

pLDDT: mean 90.79, std 10.67, range [44.75, 98.19]

Mean predicted aligned error: 4.48 Å